Protein AF-A0A6P0S1I0-F1 (afdb_monomer)

pLDDT: mean 97.49, std 0.96, range [93.44, 98.56]

Radius of gyration: 12.29 Å; Cα contacts (8 Å, |Δi|>4): 54; chains: 1; bounding box: 25×32×22 Å

Mean predicted aligned error: 2.18 Å

Structure (mmCIF, N/CA/C/O backbone):
data_AF-A0A6P0S1I0-F1
#
_entry.id   AF-A0A6P0S1I0-F1
#
loop_
_atom_site.group_PDB
_atom_site.id
_atom_site.type_symbol
_atom_site.label_atom_id
_atom_site.label_alt_id
_atom_site.label_comp_id
_atom_site.label_asym_id
_atom_site.label_entity_id
_atom_site.label_seq_id
_atom_site.pdbx_PDB_ins_code
_atom_site.Cartn_x
_atom_site.Cartn_y
_atom_site.Cartn_z
_atom_site.occupancy
_atom_site.B_iso_or_equiv
_atom_site.auth_seq_id
_atom_site.auth_comp_id
_atom_site.auth_asym_id
_atom_site.auth_atom_id
_atom_site.pdbx_PDB_model_num
ATOM 1 N N . HIS A 1 1 ? 7.566 -6.846 2.876 1.00 94.81 1 HIS A N 1
ATOM 2 C CA . HIS A 1 1 ? 7.656 -5.448 2.387 1.00 94.81 1 HIS A CA 1
ATOM 3 C C . HIS A 1 1 ? 7.572 -5.331 0.877 1.00 94.81 1 HIS A C 1
ATOM 5 O O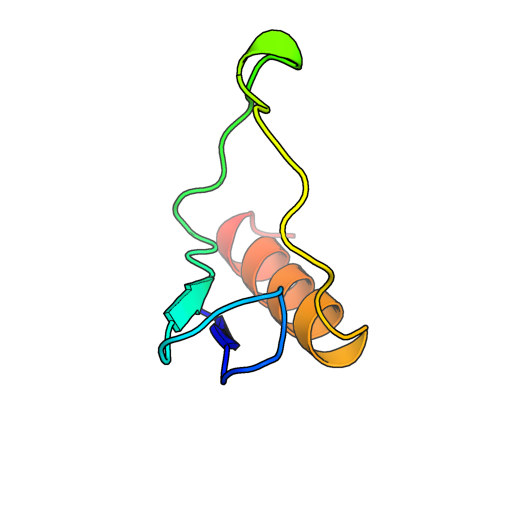 . HIS A 1 1 ? 8.078 -6.213 0.187 1.00 94.81 1 HIS A O 1
ATOM 11 N N . VAL A 1 2 ? 7.023 -4.219 0.382 1.00 98.00 2 VAL A N 1
ATOM 12 C CA . VAL A 1 2 ? 7.153 -3.756 -1.017 1.00 98.00 2 VAL A CA 1
ATOM 13 C C . VAL A 1 2 ? 7.897 -2.424 -1.021 1.00 98.00 2 VAL A C 1
ATOM 15 O O . VAL A 1 2 ? 7.558 -1.540 -0.237 1.00 98.00 2 VAL A O 1
ATOM 18 N N . GLU A 1 3 ? 8.927 -2.292 -1.854 1.00 97.81 3 GLU A N 1
ATOM 19 C CA . GLU A 1 3 ? 9.665 -1.034 -2.013 1.00 97.81 3 GLU A CA 1
ATOM 20 C C . GLU A 1 3 ? 8.831 -0.001 -2.774 1.00 97.81 3 GLU A C 1
ATOM 22 O O . GLU A 1 3 ? 8.202 -0.333 -3.774 1.00 97.81 3 GLU A O 1
ATOM 27 N N . LEU A 1 4 ? 8.881 1.257 -2.331 1.00 97.9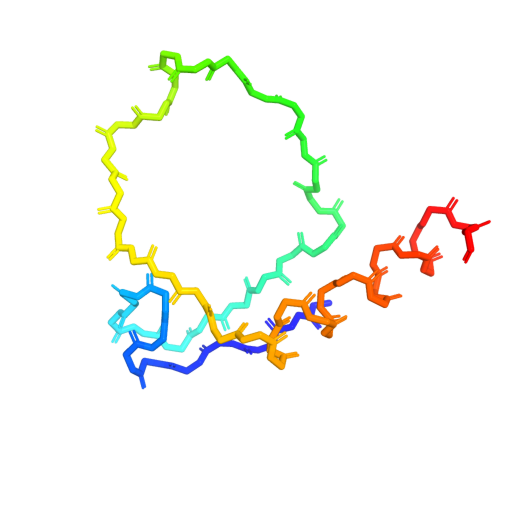4 4 LEU A N 1
ATOM 28 C CA . LEU A 1 4 ? 8.261 2.389 -3.007 1.00 97.94 4 LEU A CA 1
ATOM 29 C C . LEU A 1 4 ? 9.296 3.497 -3.234 1.00 97.94 4 LEU A C 1
ATOM 31 O O . LEU A 1 4 ? 9.932 3.988 -2.291 1.00 97.94 4 LEU A O 1
ATOM 35 N N . LYS A 1 5 ? 9.472 3.897 -4.495 1.00 97.44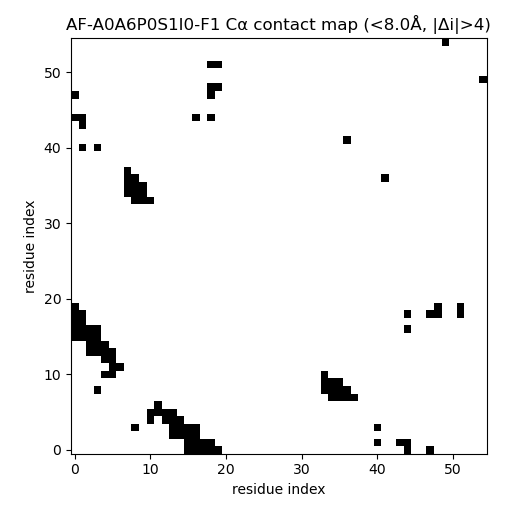 5 LYS A N 1
ATOM 36 C CA . LYS A 1 5 ? 10.397 4.967 -4.890 1.00 97.44 5 LYS A CA 1
ATOM 37 C C . LYS A 1 5 ? 9.611 6.249 -5.201 1.00 97.44 5 LYS A C 1
ATOM 39 O O . LYS A 1 5 ? 8.595 6.172 -5.890 1.00 97.44 5 LYS A O 1
ATOM 44 N N . PRO A 1 6 ? 10.062 7.431 -4.737 1.00 97.38 6 PRO A N 1
ATOM 45 C CA . PRO A 1 6 ? 9.483 8.702 -5.159 1.00 97.38 6 PRO A CA 1
ATOM 46 C C . PRO A 1 6 ? 9.436 8.822 -6.690 1.00 97.38 6 PRO A C 1
ATOM 48 O O . PRO A 1 6 ? 10.392 8.396 -7.344 1.00 97.38 6 PRO A O 1
ATOM 51 N N . PRO A 1 7 ? 8.372 9.409 -7.270 1.00 96.94 7 PRO A N 1
ATOM 52 C CA . PRO A 1 7 ? 7.261 10.107 -6.606 1.00 96.94 7 PRO A CA 1
ATOM 53 C C . PRO A 1 7 ? 6.035 9.221 -6.300 1.00 96.94 7 PRO A C 1
ATOM 55 O O . PRO A 1 7 ? 4.969 9.740 -5.958 1.00 96.94 7 PRO A O 1
ATOM 58 N N . GLU A 1 8 ? 6.140 7.899 -6.450 1.00 97.69 8 GLU A N 1
ATOM 59 C CA . GLU A 1 8 ? 4.999 6.992 -6.302 1.00 97.69 8 GLU A CA 1
ATOM 60 C C . GLU A 1 8 ? 4.370 7.090 -4.900 1.00 97.69 8 GLU A C 1
ATOM 62 O O . GLU A 1 8 ? 5.062 7.238 -3.890 1.00 97.69 8 GLU A O 1
ATOM 67 N N . GLY A 1 9 ? 3.034 7.077 -4.827 1.00 95.88 9 GLY A N 1
ATOM 68 C CA . GLY A 1 9 ? 2.308 7.277 -3.569 1.00 95.88 9 GLY A CA 1
ATOM 69 C C . GLY A 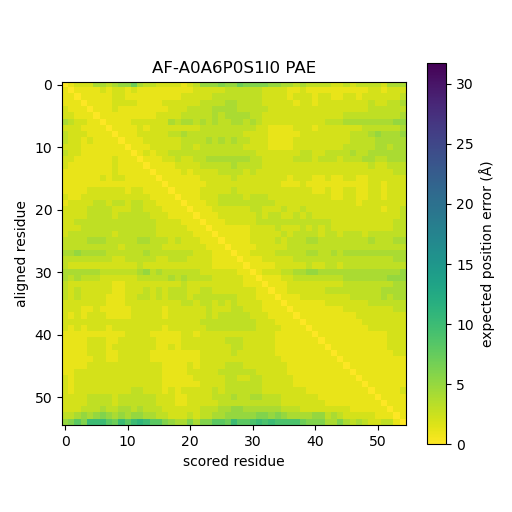1 9 ? 2.381 8.701 -2.998 1.00 95.88 9 GLY A C 1
ATOM 70 O O . GLY A 1 9 ? 1.905 8.922 -1.886 1.00 95.88 9 GLY A O 1
ATOM 71 N N . GLY A 1 10 ? 2.943 9.670 -3.732 1.00 97.25 10 GLY A N 1
ATOM 72 C CA . GLY A 1 10 ? 3.139 11.043 -3.248 1.00 97.25 10 GLY A CA 1
ATOM 73 C C . GLY A 1 10 ? 4.304 11.176 -2.262 1.00 97.25 10 GLY A C 1
ATOM 74 O O . GLY A 1 10 ? 4.370 12.138 -1.493 1.00 97.25 10 GLY A O 1
ATOM 75 N N . LEU A 1 11 ? 5.213 10.199 -2.247 1.00 97.50 11 LEU A N 1
ATOM 76 C CA . LEU A 1 11 ? 6.353 10.181 -1.341 1.00 97.50 11 LEU A CA 1
ATOM 77 C C . LEU A 1 11 ? 7.498 11.069 -1.827 1.00 97.50 11 LEU A C 1
ATOM 79 O O . LE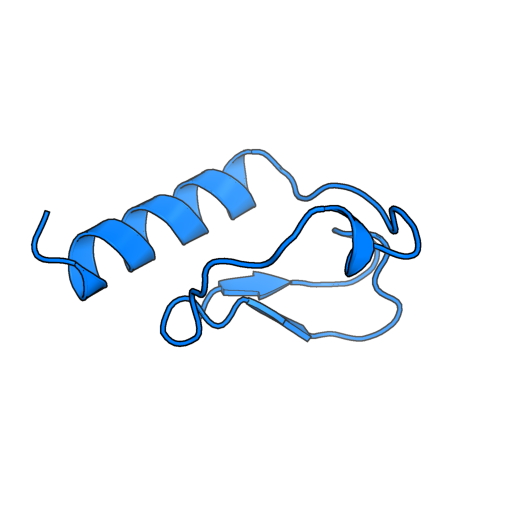U A 1 11 ? 7.727 11.234 -3.021 1.00 97.50 11 LEU A O 1
ATOM 83 N N . LYS A 1 12 ? 8.265 11.589 -0.865 1.00 97.69 12 LYS A N 1
ATOM 84 C CA . LYS A 1 12 ? 9.472 12.400 -1.107 1.00 97.69 12 LYS A CA 1
ATOM 85 C C . LYS A 1 12 ? 10.774 11.639 -0.864 1.00 97.69 12 LYS A C 1
ATOM 87 O O . LYS A 1 12 ? 11.831 12.085 -1.291 1.00 97.69 12 LYS A O 1
ATOM 92 N N . ILE A 1 13 ? 10.697 10.504 -0.174 1.00 98.06 13 ILE A N 1
ATOM 93 C CA . ILE A 1 13 ? 11.837 9.652 0.166 1.00 98.06 13 ILE A CA 1
ATOM 94 C C . ILE A 1 13 ? 11.512 8.194 -0.149 1.00 98.06 13 ILE A C 1
ATOM 96 O O . ILE A 1 13 ? 10.348 7.782 -0.108 1.00 98.06 13 ILE A O 1
ATOM 100 N N . ARG A 1 14 ? 12.548 7.409 -0.450 1.00 97.88 14 ARG A N 1
ATOM 101 C CA . ARG A 1 14 ? 12.429 5.955 -0.605 1.00 97.88 14 ARG A CA 1
ATOM 102 C C . ARG A 1 14 ? 11.821 5.360 0.662 1.00 97.88 14 ARG A C 1
ATOM 104 O O . ARG A 1 14 ? 12.290 5.648 1.759 1.00 97.88 14 ARG A O 1
ATOM 111 N N . SER A 1 15 ? 10.782 4.554 0.496 1.00 98.25 15 SER A N 1
ATOM 112 C CA . SER A 1 15 ? 10.001 3.997 1.602 1.00 98.25 15 SER A CA 1
ATOM 113 C C . SER A 1 15 ? 9.583 2.558 1.306 1.00 98.25 15 SER A C 1
ATOM 115 O O . SER A 1 15 ? 9.857 2.029 0.229 1.00 98.25 15 SER A O 1
ATOM 117 N N . PHE A 1 16 ? 8.913 1.921 2.266 1.00 98.19 16 PHE A N 1
ATOM 118 C CA . PHE A 1 16 ? 8.435 0.548 2.138 1.00 98.19 16 PHE A CA 1
ATOM 119 C C . PHE A 1 16 ? 7.016 0.407 2.683 1.00 98.19 16 PHE A C 1
ATOM 121 O O . PHE A 1 16 ? 6.702 0.926 3.754 1.00 98.19 16 PHE A O 1
ATOM 128 N N . ILE A 1 17 ? 6.182 -0.348 1.971 1.00 98.12 17 ILE A N 1
ATOM 129 C CA . ILE A 1 17 ? 4.885 -0.806 2.471 1.00 98.12 17 ILE A CA 1
ATOM 130 C C . ILE A 1 17 ? 5.135 -2.036 3.351 1.00 98.12 17 ILE A C 1
ATOM 132 O O . ILE A 1 17 ? 5.664 -3.053 2.884 1.00 98.12 17 ILE A O 1
ATOM 136 N N . LYS A 1 18 ? 4.776 -1.924 4.632 1.00 97.94 18 LYS A N 1
ATOM 137 C CA . LYS A 1 18 ? 4.843 -2.995 5.633 1.00 97.94 18 LYS A CA 1
ATOM 138 C C . LYS A 1 18 ? 3.561 -3.812 5.619 1.00 97.94 18 LYS A C 1
ATOM 140 O O . LYS A 1 18 ? 2.581 -3.457 6.262 1.00 97.94 18 LYS A O 1
ATOM 145 N N . CYS A 1 19 ? 3.566 -4.882 4.830 1.00 97.75 19 CYS A N 1
ATOM 146 C CA . CYS A 1 19 ? 2.427 -5.791 4.692 1.00 97.75 19 CYS A CA 1
ATOM 147 C C . CYS A 1 19 ? 2.099 -6.522 6.007 1.00 97.75 19 CYS A C 1
ATOM 149 O O . CYS A 1 19 ? 0.985 -6.996 6.174 1.00 97.75 19 CYS A O 1
ATOM 151 N N . GLU A 1 20 ? 3.048 -6.603 6.936 1.00 97.50 20 GLU A N 1
ATOM 152 C CA . GLU A 1 20 ? 2.874 -7.204 8.257 1.00 97.50 20 GLU A CA 1
ATOM 153 C C . GLU A 1 20 ? 2.182 -6.283 9.279 1.00 97.50 20 GLU A C 1
ATOM 155 O O . GLU A 1 20 ? 1.646 -6.771 10.266 1.00 97.50 20 GLU A O 1
ATOM 160 N N . ASP A 1 21 ? 2.128 -4.971 9.016 1.00 97.44 21 ASP A N 1
ATOM 161 C CA . ASP A 1 21 ? 1.527 -3.963 9.905 1.00 97.44 21 ASP A CA 1
ATOM 162 C C . ASP A 1 21 ? 0.101 -3.561 9.450 1.00 97.44 21 ASP A C 1
ATOM 164 O O . ASP A 1 21 ? -0.340 -2.420 9.644 1.00 97.44 21 ASP A O 1
ATOM 168 N N . VAL A 1 22 ? -0.640 -4.471 8.803 1.00 95.88 22 VAL A N 1
ATOM 169 C CA . VAL A 1 22 ? -2.028 -4.210 8.378 1.00 95.88 22 VAL A CA 1
ATOM 170 C C . VAL A 1 22 ? -2.939 -4.049 9.591 1.00 95.88 22 VAL A C 1
ATOM 172 O O . VAL A 1 22 ? -2.925 -4.852 10.520 1.00 95.88 22 VAL A O 1
ATOM 175 N N . ARG A 1 23 ? -3.772 -3.003 9.571 1.00 96.25 23 ARG A N 1
ATOM 176 C CA . ARG A 1 23 ? -4.712 -2.701 10.654 1.00 96.25 23 ARG A CA 1
ATOM 177 C C . ARG A 1 23 ? -5.976 -2.017 10.150 1.00 96.25 23 ARG A C 1
ATOM 179 O O . ARG A 1 23 ? -5.920 -1.187 9.243 1.00 96.25 23 ARG A O 1
ATOM 186 N N . SER A 1 24 ? -7.092 -2.292 10.817 1.00 97.75 24 SER A N 1
ATOM 187 C CA . SER A 1 24 ? -8.327 -1.522 10.664 1.00 97.75 24 SER A CA 1
ATOM 188 C C . SER A 1 24 ? -8.191 -0.160 11.352 1.00 97.75 24 SER A C 1
ATOM 190 O O . SER A 1 24 ? -7.692 -0.067 12.475 1.00 97.75 24 SER A O 1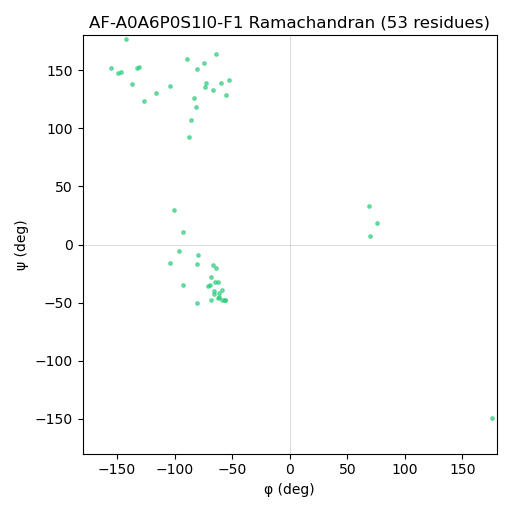
ATOM 192 N N . ILE A 1 25 ? -8.641 0.906 10.690 1.00 97.38 25 ILE A N 1
ATOM 193 C CA . ILE A 1 25 ? -8.710 2.266 11.245 1.00 97.38 25 ILE A CA 1
ATOM 194 C C . ILE A 1 25 ? -10.093 2.862 10.978 1.00 97.38 25 ILE A C 1
ATOM 196 O O . ILE A 1 25 ? -10.745 2.488 10.007 1.00 97.38 25 ILE A O 1
ATOM 200 N N . SER A 1 26 ? -10.533 3.793 11.826 1.00 98.25 26 SER A N 1
ATOM 201 C CA . SER A 1 26 ? -11.742 4.576 11.560 1.00 98.25 26 SER A CA 1
ATOM 202 C C . SER A 1 26 ? -11.480 5.633 10.478 1.00 98.25 26 SER A C 1
ATOM 204 O O . SER A 1 26 ? -10.331 6.040 10.270 1.00 98.25 26 SER A O 1
ATOM 206 N N . VAL A 1 27 ? -12.530 6.082 9.783 1.00 97.69 27 VAL A N 1
ATOM 207 C CA . VAL A 1 27 ? -12.411 7.050 8.673 1.00 97.69 27 VAL A CA 1
ATOM 208 C C . VAL A 1 27 ? -11.905 8.406 9.171 1.00 97.69 27 VAL A C 1
ATOM 210 O O . VAL A 1 27 ? -11.130 9.065 8.487 1.00 97.69 27 VAL A O 1
ATOM 213 N N . 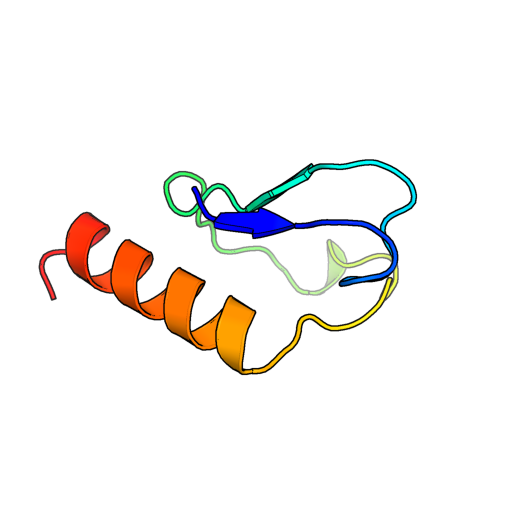GLU A 1 28 ? -12.244 8.783 10.402 1.00 98.00 28 GLU A N 1
ATOM 214 C CA . GLU A 1 28 ? -11.860 10.049 11.039 1.00 98.00 28 GLU A CA 1
ATOM 215 C C . GLU A 1 28 ? -10.348 10.149 11.293 1.00 98.00 28 GLU A C 1
ATOM 217 O O . GLU A 1 28 ? -9.824 11.241 11.495 1.00 98.00 28 GLU A O 1
ATOM 222 N N . ARG A 1 29 ? -9.621 9.019 11.273 1.00 97.81 29 ARG A N 1
ATOM 223 C CA . ARG A 1 29 ? -8.151 9.001 11.377 1.00 97.81 29 ARG A CA 1
ATOM 224 C C . ARG A 1 29 ? -7.448 9.328 10.055 1.00 97.81 29 ARG A C 1
ATOM 226 O O . ARG A 1 29 ? -6.224 9.467 10.048 1.00 97.81 29 ARG A O 1
ATOM 233 N N . LEU A 1 30 ? -8.175 9.413 8.939 1.00 97.75 30 LEU A N 1
ATOM 234 C CA . LEU A 1 30 ? -7.627 9.808 7.643 1.00 97.75 30 LEU A CA 1
ATOM 235 C C . LEU A 1 30 ? -7.637 11.337 7.521 1.00 97.75 30 LEU A C 1
ATOM 237 O O . LEU A 1 30 ? -8.682 11.943 7.324 1.00 97.75 30 LEU A O 1
ATOM 241 N N . GLU A 1 31 ? -6.464 11.965 7.601 1.00 97.56 31 GLU A N 1
ATOM 242 C CA . GLU A 1 31 ? -6.343 13.429 7.530 1.00 97.56 31 GLU A CA 1
ATOM 243 C C . GLU A 1 31 ? -6.377 13.960 6.086 1.00 97.56 31 GLU A C 1
ATOM 245 O O . GLU A 1 31 ? -7.120 14.882 5.760 1.00 97.56 31 GLU A O 1
ATOM 250 N N . LYS A 1 32 ? -5.550 13.394 5.196 1.00 97.12 32 LYS A N 1
ATOM 251 C CA . LYS A 1 32 ? -5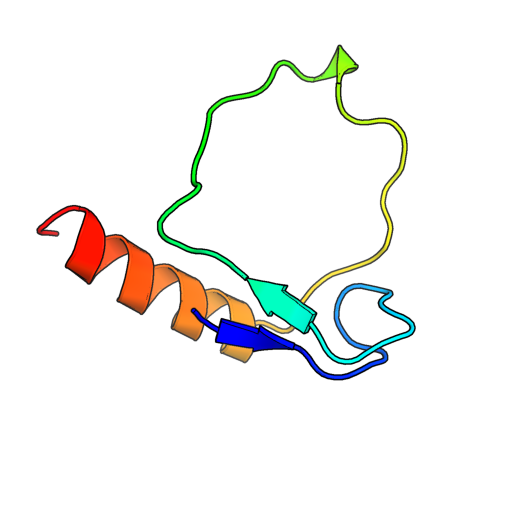.428 13.852 3.804 1.00 97.12 32 LYS A CA 1
ATOM 252 C C . LYS A 1 32 ? -4.930 12.752 2.873 1.00 97.12 32 LYS A C 1
ATOM 254 O O . LYS A 1 32 ? -4.144 11.891 3.266 1.00 97.12 32 LYS A O 1
ATOM 259 N N . ARG A 1 33 ? -5.315 12.829 1.597 1.00 96.75 33 ARG A N 1
ATOM 260 C CA . ARG A 1 33 ? -4.823 11.936 0.537 1.00 96.75 33 ARG A CA 1
ATOM 261 C C . ARG A 1 33 ? -3.479 12.427 -0.003 1.00 96.75 33 ARG A C 1
ATOM 263 O O . ARG A 1 33 ? -3.381 13.568 -0.437 1.00 96.75 33 ARG A O 1
ATOM 270 N N . TRP A 1 34 ? -2.458 11.567 -0.008 1.00 96.50 34 TRP A N 1
ATOM 271 C CA . TRP A 1 34 ? -1.117 11.926 -0.507 1.00 96.50 34 TRP A CA 1
ATOM 272 C C . TRP A 1 34 ? -0.918 11.578 -1.981 1.00 96.50 34 TRP A C 1
ATOM 274 O O . TRP A 1 34 ? -0.256 12.310 -2.707 1.00 96.50 34 TRP A O 1
ATOM 284 N N . GLY A 1 35 ? -1.509 10.478 -2.441 1.00 96.69 35 GLY A N 1
ATOM 285 C CA . GLY A 1 35 ? -1.336 10.027 -3.812 1.00 96.69 35 GLY A CA 1
ATOM 286 C C . GLY A 1 35 ? -2.013 8.693 -4.079 1.00 96.69 35 GLY A C 1
ATOM 287 O O . GLY A 1 35 ? -3.052 8.367 -3.494 1.00 96.69 35 GLY A O 1
ATOM 288 N N . ARG A 1 36 ? -1.422 7.939 -5.003 1.00 97.31 36 ARG A N 1
ATOM 289 C CA . ARG A 1 36 ? -1.810 6.579 -5.376 1.00 97.31 36 ARG A CA 1
ATOM 290 C C . ARG A 1 36 ? -0.545 5.811 -5.763 1.00 97.31 36 ARG A C 1
ATOM 292 O O . ARG A 1 36 ? 0.397 6.415 -6.276 1.00 97.31 36 ARG A O 1
ATOM 299 N N . VAL A 1 37 ? -0.531 4.509 -5.507 1.00 98.25 37 VAL A N 1
ATOM 300 C CA . VAL A 1 37 ? 0.484 3.598 -6.051 1.00 98.25 37 VAL A CA 1
ATOM 301 C C . VAL A 1 37 ? 0.041 3.052 -7.407 1.00 98.25 37 VAL A C 1
ATOM 303 O O . VAL A 1 37 ? -1.149 3.089 -7.741 1.00 98.25 37 VAL A O 1
ATOM 306 N N . SER A 1 38 ? 0.999 2.579 -8.191 1.00 98.25 38 SER A N 1
ATOM 307 C CA . SER A 1 38 ? 0.747 1.885 -9.452 1.00 98.25 38 SER A CA 1
ATOM 308 C C . SER A 1 38 ? -0.015 0.572 -9.228 1.00 98.25 38 SER A C 1
ATOM 310 O O . SER A 1 38 ? -0.118 0.075 -8.099 1.00 98.25 38 SER A O 1
ATOM 312 N N . ILE A 1 39 ? -0.588 0.016 -10.298 1.00 98.38 39 ILE A N 1
ATOM 313 C CA . ILE A 1 39 ? -1.298 -1.265 -10.197 1.00 98.38 39 ILE A CA 1
ATOM 314 C C . ILE A 1 39 ? -0.311 -2.404 -9.929 1.00 98.38 39 ILE A C 1
ATOM 316 O O . ILE A 1 39 ? -0.603 -3.293 -9.138 1.00 98.38 39 ILE A O 1
ATOM 320 N N . GLU A 1 40 ? 0.889 -2.320 -10.495 1.00 98.38 40 GLU A N 1
ATOM 321 C CA . GLU A 1 40 ? 1.981 -3.273 -10.326 1.00 98.38 40 GLU A CA 1
ATOM 322 C C . GLU A 1 40 ? 2.426 -3.342 -8.861 1.00 98.38 40 GLU A C 1
ATOM 324 O O . GLU A 1 40 ? 2.539 -4.427 -8.286 1.00 98.38 40 GLU A O 1
ATOM 329 N N . THR A 1 41 ? 2.599 -2.182 -8.219 1.00 98.44 41 THR A N 1
ATOM 330 C CA . THR A 1 41 ? 2.884 -2.107 -6.781 1.00 98.44 41 THR A CA 1
ATOM 331 C C . THR A 1 41 ? 1.742 -2.700 -5.962 1.00 98.44 41 THR A C 1
ATOM 333 O O . THR A 1 41 ? 1.993 -3.421 -4.996 1.00 98.44 41 THR A O 1
ATOM 336 N N . LEU A 1 42 ? 0.487 -2.424 -6.331 1.00 98.25 42 LEU A N 1
ATOM 337 C CA . LEU A 1 42 ? -0.670 -2.931 -5.594 1.00 98.25 42 LEU A CA 1
ATOM 338 C C . LEU A 1 42 ? -0.785 -4.463 -5.680 1.00 98.25 42 LEU A C 1
ATOM 340 O O . LEU A 1 42 ? -1.031 -5.098 -4.658 1.00 98.25 42 LEU A O 1
ATOM 344 N N . VAL A 1 43 ? -0.523 -5.052 -6.850 1.00 98.56 43 VAL A N 1
ATOM 345 C CA . VAL A 1 43 ? -0.453 -6.514 -7.037 1.00 98.56 43 VAL A CA 1
ATOM 346 C C . VAL A 1 43 ? 0.658 -7.114 -6.173 1.00 98.56 43 VAL A C 1
ATOM 348 O O . VAL A 1 43 ? 0.433 -8.075 -5.442 1.00 98.56 43 VAL A O 1
ATOM 351 N N . ALA A 1 44 ? 1.841 -6.491 -6.151 1.00 98.50 44 ALA A N 1
ATOM 352 C CA . ALA A 1 44 ? 2.942 -6.952 -5.309 1.00 98.50 44 ALA A CA 1
ATOM 353 C C . ALA A 1 44 ? 2.613 -6.900 -3.802 1.00 98.50 44 ALA A C 1
ATOM 355 O O . ALA A 1 44 ? 3.125 -7.726 -3.035 1.00 98.50 44 ALA A O 1
ATOM 356 N N . VAL A 1 45 ? 1.798 -5.930 -3.366 1.00 98.44 45 VAL A N 1
ATOM 357 C CA . VAL A 1 45 ? 1.279 -5.851 -1.990 1.00 98.44 45 VAL A CA 1
ATOM 358 C C . VAL A 1 45 ? 0.300 -6.990 -1.727 1.00 98.44 45 VAL A C 1
ATOM 360 O O . VAL A 1 45 ? 0.446 -7.668 -0.712 1.00 98.44 45 VAL A O 1
ATOM 363 N N . GLU A 1 46 ? -0.654 -7.219 -2.629 1.00 98.31 46 GLU A N 1
ATOM 364 C CA . GLU A 1 46 ? -1.652 -8.286 -2.510 1.00 98.31 46 GLU A CA 1
ATOM 365 C C . GLU A 1 46 ? -1.000 -9.664 -2.356 1.00 98.31 46 GLU A C 1
ATOM 367 O O . GLU A 1 46 ? -1.322 -10.390 -1.416 1.00 98.31 46 GLU A O 1
ATOM 372 N N . ASP A 1 47 ? -0.017 -9.992 -3.196 1.00 98.19 47 ASP A N 1
ATOM 373 C CA . ASP A 1 47 ? 0.688 -11.277 -3.128 1.00 98.19 47 ASP A CA 1
ATOM 374 C C . ASP A 1 47 ? 1.366 -11.500 -1.770 1.00 98.19 47 ASP A C 1
ATOM 376 O O . ASP A 1 47 ? 1.332 -12.594 -1.207 1.00 98.19 47 ASP A O 1
ATOM 380 N N . ARG A 1 48 ? 1.946 -10.445 -1.187 1.00 98.12 48 ARG A N 1
ATOM 381 C CA . ARG A 1 48 ? 2.563 -10.524 0.146 1.00 98.12 48 ARG A CA 1
ATOM 382 C C . ARG A 1 48 ? 1.528 -10.669 1.251 1.00 98.12 48 ARG A C 1
ATOM 384 O O . ARG A 1 48 ? 1.801 -11.361 2.227 1.00 98.12 48 ARG A O 1
ATOM 391 N N . LEU A 1 49 ? 0.368 -10.029 1.113 1.00 98.00 49 LEU A N 1
ATOM 392 C CA . LEU A 1 49 ? -0.727 -10.192 2.066 1.00 98.00 49 LEU A CA 1
ATOM 393 C C . LEU A 1 49 ? -1.276 -11.615 2.041 1.00 98.00 49 LEU A C 1
ATOM 395 O O . LEU A 1 49 ? -1.461 -12.183 3.110 1.00 98.00 49 LEU A O 1
ATOM 399 N N . ARG A 1 50 ? -1.447 -12.222 0.860 1.00 97.81 50 ARG A N 1
ATOM 400 C CA . ARG A 1 50 ? -1.870 -13.627 0.745 1.00 97.81 50 ARG A CA 1
ATOM 401 C C . ARG A 1 50 ? -0.933 -14.566 1.502 1.00 97.81 50 ARG A C 1
ATOM 403 O O . ARG A 1 50 ? -1.388 -15.316 2.358 1.00 97.81 50 ARG A O 1
ATOM 410 N N . ILE A 1 51 ? 0.379 -14.413 1.307 1.00 97.25 51 ILE A N 1
ATOM 411 C CA . ILE A 1 51 ? 1.392 -15.193 2.038 1.00 97.25 51 ILE A CA 1
ATOM 412 C C . ILE A 1 51 ? 1.270 -14.994 3.557 1.00 97.25 51 ILE A C 1
ATOM 414 O O . ILE A 1 51 ? 1.268 -15.969 4.304 1.00 97.25 51 ILE A O 1
ATOM 418 N N . LEU A 1 52 ? 1.163 -13.745 4.026 1.00 96.94 52 LEU A N 1
ATOM 419 C CA . LEU A 1 52 ? 1.082 -13.437 5.462 1.00 96.94 52 LEU A CA 1
ATOM 420 C C . LEU A 1 52 ? -0.229 -13.909 6.106 1.00 96.94 52 LEU A C 1
ATOM 422 O O . LEU A 1 52 ? -0.253 -14.183 7.303 1.00 96.94 52 LEU A O 1
ATOM 426 N N . MET A 1 53 ? -1.306 -13.993 5.325 1.00 95.94 53 MET A N 1
ATOM 427 C CA . MET A 1 53 ? -2.633 -14.408 5.786 1.00 95.94 53 MET A CA 1
ATOM 428 C C . MET A 1 53 ? -2.919 -15.899 5.550 1.00 95.94 53 MET A C 1
ATOM 430 O O . MET A 1 53 ? -3.954 -16.381 6.003 1.00 95.94 53 MET A O 1
ATOM 434 N N . GLY A 1 54 ? -2.023 -16.629 4.878 1.00 96.12 54 GLY A N 1
ATOM 435 C CA . GLY A 1 54 ? -2.212 -18.043 4.539 1.00 96.12 54 GLY A CA 1
ATOM 436 C C . GLY A 1 54 ? -3.306 -18.289 3.493 1.00 96.12 54 GLY A C 1
ATOM 437 O O . GLY A 1 54 ? -4.011 -19.293 3.588 1.00 96.12 54 GLY A O 1
ATOM 438 N N . LEU A 1 55 ? -3.470 -17.357 2.546 1.00 93.44 55 LEU A N 1
ATOM 439 C CA . LEU A 1 55 ? -4.456 -17.389 1.457 1.00 93.44 55 LEU A CA 1
ATOM 440 C C . LEU A 1 55 ? -3.831 -17.763 0.109 1.00 93.44 55 LEU A C 1
ATOM 442 O O . LEU A 1 55 ? -2.629 -17.471 -0.092 1.00 93.44 55 LEU A O 1
#

Foldseek 3Di:
DQWDDPPFQLDPHTDDDDLVPDDDDDPVPDDDRRHHHDPVSVVVSVVVNCVVVVD

Nearest PDB structures (foldseek):
  5hk3-assembly1_A  TM=9.299E-01  e=2.896E-01  Mycobacterium tuberculosis H37Rv
  5hk0-assembly1_A  TM=9.391E-01  e=3.334E-01  Mycobacterium tuberculosis H37Rv
  5hkc-assembly1_B  TM=9.548E-01  e=3.837E-01  Mycobacterium tuberculosis CDC1551
  5hk3-assembly1_B  TM=9.361E-01  e=3.837E-01  Mycobacterium tuberculosis H37Rv
  5hk0-assembly2_D  TM=9.412E-01  e=6.735E-01  Mycobacterium tuberculosis H37Rv

Solvent-accessible surface area (backbone atoms only — not comparable to full-atom values): 3567 Å² total; per-residue (Å²): 114,41,85,41,54,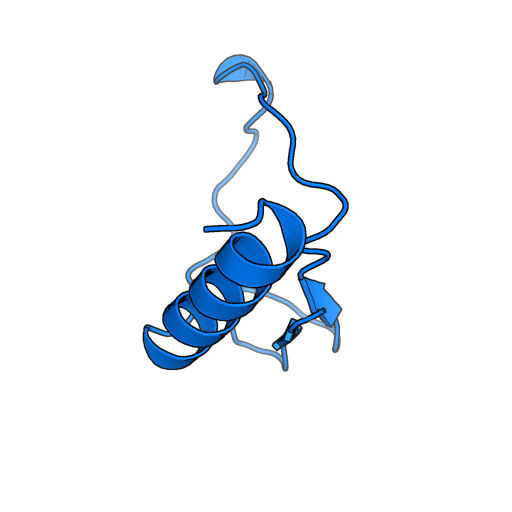56,63,52,41,55,35,90,55,77,47,66,49,60,62,87,73,74,75,93,77,64,75,88,78,64,87,78,87,66,65,59,68,56,70,69,59,50,52,56,45,49,58,51,39,28,63,77,70,75,99

Sequence (55 aa):
HVELKPPEGGLKIRSFIKCEDVRSISVERLEKRWGRVSIETLVAVEDRLRILMGL

Secondary structure (DSSP, 8-state):
-EEE-TTGGG-SS-EEE-GGG-----GGG---------HHHHHHHHHHHHHHHT-